Protein AF-A0A3S0TDV8-F1 (afdb_monomer)

Solvent-accessible surface area (backbone atoms only — not comparable to full-atom values): 5006 Å² total; per-residue (Å²): 108,75,47,65,54,98,86,53,75,72,38,50,55,90,74,51,52,69,67,56,34,49,53,47,41,53,52,48,60,67,44,44,87,67,39,90,44,70,68,51,37,51,51,42,50,54,50,43,50,56,35,51,53,45,44,55,50,50,53,51,49,51,54,52,49,55,51,49,50,52,52,50,52,53,52,49,52,54,50,51,34,54,76,73,68,48,84,132

Structure (mmCIF, N/CA/C/O backbone):
data_AF-A0A3S0TDV8-F1
#
_entry.id   AF-A0A3S0TDV8-F1
#
loop_
_atom_site.group_PDB
_atom_site.id
_atom_site.type_symbol
_atom_site.label_atom_id
_atom_site.label_alt_id
_atom_site.label_comp_id
_atom_site.label_asym_id
_atom_site.label_entity_id
_atom_site.label_seq_id
_atom_site.pdbx_PDB_ins_code
_atom_site.Cartn_x
_atom_site.Cartn_y
_atom_site.Cartn_z
_atom_site.occupancy
_atom_site.B_iso_or_equiv
_atom_site.auth_seq_id
_atom_site.auth_comp_id
_atom_site.auth_asym_id
_atom_site.auth_atom_id
_atom_site.pdbx_PDB_model_num
ATOM 1 N N . MET A 1 1 ? 6.083 -9.232 -3.327 1.00 85.31 1 MET A N 1
ATOM 2 C CA . MET A 1 1 ? 7.060 -8.410 -4.100 1.00 85.31 1 MET A CA 1
ATOM 3 C C . MET A 1 1 ? 7.980 -7.721 -3.099 1.00 85.31 1 MET A C 1
ATOM 5 O O . MET A 1 1 ? 7.512 -7.481 -1.997 1.00 85.31 1 MET A O 1
ATOM 9 N N . MET A 1 2 ? 9.248 -7.448 -3.432 1.00 88.69 2 MET A N 1
ATOM 10 C CA . MET A 1 2 ? 10.187 -6.788 -2.506 1.00 88.69 2 MET A CA 1
ATOM 11 C C . MET A 1 2 ? 10.392 -5.321 -2.882 1.00 88.69 2 MET A C 1
ATOM 13 O O . MET A 1 2 ? 10.505 -5.023 -4.070 1.00 88.69 2 MET A O 1
ATOM 17 N N . VAL A 1 3 ? 10.492 -4.442 -1.887 1.00 87.00 3 VAL A N 1
ATOM 18 C CA . VAL A 1 3 ? 10.838 -3.022 -2.046 1.00 87.00 3 VAL A CA 1
ATOM 19 C C . VAL A 1 3 ? 11.922 -2.623 -1.048 1.00 87.00 3 VAL A C 1
ATOM 21 O O . VAL A 1 3 ? 12.097 -3.265 -0.015 1.00 87.00 3 VAL A O 1
ATOM 24 N N . TYR A 1 4 ? 12.650 -1.556 -1.362 1.00 84.94 4 TYR A N 1
ATOM 25 C CA . TYR A 1 4 ? 13.668 -0.978 -0.483 1.00 84.94 4 TYR A CA 1
ATOM 26 C C . TYR A 1 4 ? 13.104 0.234 0.255 1.00 84.94 4 TYR A C 1
ATOM 28 O O . TYR A 1 4 ? 12.392 1.031 -0.355 1.00 84.94 4 TYR A O 1
ATOM 36 N N . ILE A 1 5 ? 13.466 0.429 1.515 1.00 83.88 5 ILE A N 1
ATOM 37 C CA . ILE A 1 5 ? 13.250 1.682 2.255 1.00 83.88 5 ILE A CA 1
ATOM 38 C C . ILE A 1 5 ? 14.635 2.247 2.553 1.00 83.88 5 ILE A C 1
ATOM 40 O O . ILE A 1 5 ? 15.493 1.478 2.953 1.00 83.88 5 ILE A O 1
ATOM 44 N N . ASP A 1 6 ? 14.870 3.531 2.274 1.00 77.62 6 ASP A N 1
ATOM 45 C CA . ASP A 1 6 ? 16.111 4.249 2.628 1.00 77.62 6 ASP A CA 1
ATOM 46 C C . ASP A 1 6 ? 17.443 3.521 2.328 1.00 77.62 6 ASP A C 1
ATOM 48 O O . ASP A 1 6 ? 18.428 3.690 3.037 1.00 77.62 6 ASP A O 1
ATOM 52 N N . ASP A 1 7 ? 17.489 2.741 1.241 1.00 68.25 7 ASP A N 1
ATOM 53 C CA . ASP A 1 7 ? 18.641 1.914 0.833 1.00 68.25 7 ASP A CA 1
ATOM 54 C C . ASP A 1 7 ? 19.065 0.825 1.854 1.00 68.25 7 ASP A C 1
ATOM 56 O O . ASP A 1 7 ? 20.178 0.299 1.779 1.00 68.25 7 ASP A O 1
ATOM 60 N N . ASP A 1 8 ? 18.157 0.441 2.756 1.00 77.19 8 ASP A N 1
ATOM 61 C CA . ASP A 1 8 ? 18.312 -0.643 3.733 1.00 77.19 8 ASP A CA 1
ATOM 62 C C . ASP A 1 8 ? 18.016 -2.039 3.133 1.00 77.19 8 ASP A C 1
ATOM 64 O O . ASP A 1 8 ? 18.017 -2.261 1.918 1.00 77.19 8 ASP A O 1
ATOM 68 N N . GLU A 1 9 ? 17.786 -3.035 3.995 1.00 81.88 9 GLU A N 1
ATOM 69 C CA . GLU A 1 9 ? 17.401 -4.383 3.588 1.00 81.88 9 GLU A CA 1
ATOM 70 C C . GLU A 1 9 ? 16.072 -4.392 2.809 1.00 81.88 9 GLU A C 1
ATOM 72 O O . GLU A 1 9 ? 15.119 -3.691 3.162 1.00 81.88 9 GLU A O 1
ATOM 77 N N . PRO A 1 10 ? 15.969 -5.211 1.745 1.00 87.88 10 PRO A N 1
ATOM 78 C CA . PRO A 1 10 ? 14.726 -5.338 1.005 1.00 87.88 10 PRO A CA 1
ATOM 79 C C . PRO A 1 10 ? 13.657 -5.965 1.903 1.00 87.88 10 PRO A C 1
ATOM 81 O O . PRO A 1 10 ? 13.881 -7.013 2.512 1.00 87.88 10 PRO A O 1
ATOM 84 N N . MET A 1 11 ? 12.461 -5.383 1.901 1.00 90.06 11 MET A N 1
ATOM 85 C CA . MET A 1 11 ? 11.307 -5.898 2.636 1.00 90.06 11 MET A CA 1
ATOM 86 C C . MET A 1 11 ? 10.183 -6.317 1.698 1.00 90.06 11 MET A C 1
ATOM 88 O O . MET A 1 11 ? 10.023 -5.780 0.600 1.00 90.06 11 MET A O 1
ATOM 92 N N . PHE A 1 12 ? 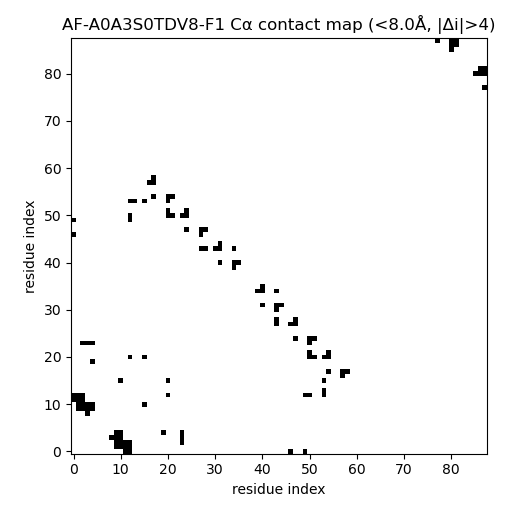9.385 -7.286 2.144 1.00 94.06 12 PHE A N 1
ATOM 93 C CA . PHE A 1 12 ? 8.156 -7.650 1.451 1.00 94.06 12 PHE A CA 1
ATOM 94 C C . PHE A 1 12 ? 7.140 -6.513 1.590 1.00 94.06 12 PHE A C 1
ATOM 96 O O . PHE A 1 12 ? 6.996 -5.937 2.665 1.00 94.06 12 PHE A O 1
ATOM 103 N N . VAL A 1 13 ? 6.410 -6.205 0.519 1.00 92.69 13 VAL A N 1
ATOM 104 C CA . VAL A 1 13 ? 5.377 -5.148 0.516 1.00 92.69 13 VAL A CA 1
ATOM 105 C C . VAL A 1 13 ? 4.331 -5.388 1.602 1.00 92.69 13 VAL A C 1
ATOM 107 O O . VAL A 1 13 ? 3.893 -4.462 2.273 1.00 92.69 13 VAL A O 1
ATOM 110 N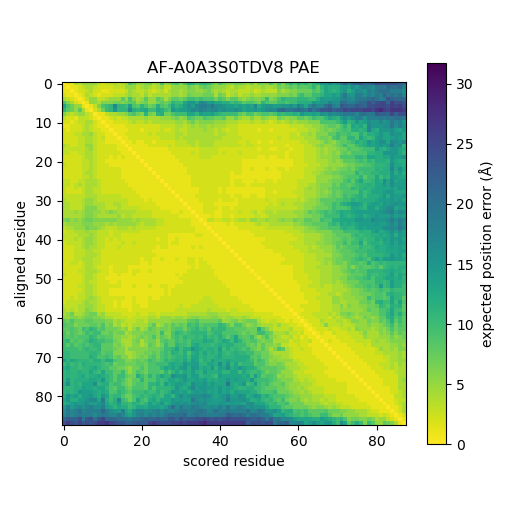 N . GLU A 1 14 ? 4.005 -6.651 1.839 1.00 91.94 14 GLU A N 1
ATOM 111 C CA . GLU A 1 14 ? 3.050 -7.112 2.841 1.00 91.94 14 GLU A CA 1
ATOM 112 C C . GLU A 1 14 ? 3.511 -6.836 4.288 1.00 91.94 14 GLU A C 1
ATOM 114 O O . GLU A 1 14 ? 2.704 -6.890 5.214 1.00 91.94 14 GLU A O 1
ATOM 119 N N . GLN A 1 15 ? 4.802 -6.547 4.493 1.00 93.81 15 GLN A N 1
ATOM 120 C CA . GLN A 1 15 ? 5.396 -6.214 5.794 1.00 93.81 15 GLN A CA 1
ATOM 121 C C . GLN A 1 15 ? 5.466 -4.704 6.050 1.00 93.81 15 GLN A C 1
ATOM 123 O O . GLN A 1 15 ? 5.855 -4.296 7.142 1.00 93.81 15 GLN A O 1
ATOM 128 N N . LEU A 1 16 ? 5.106 -3.871 5.069 1.00 93.12 16 LEU A N 1
ATOM 129 C CA . LEU A 1 16 ? 5.163 -2.420 5.211 1.00 93.12 16 LEU A CA 1
ATOM 130 C C . LEU A 1 16 ? 4.102 -1.919 6.192 1.00 93.12 16 LEU A C 1
ATOM 132 O O . LEU A 1 16 ? 2.937 -2.324 6.128 1.00 93.12 16 LEU A O 1
ATOM 136 N N . GLY A 1 17 ? 4.503 -0.971 7.041 1.00 93.00 17 GLY A N 1
ATOM 137 C CA . GLY A 1 17 ? 3.574 -0.087 7.736 1.00 93.00 17 GLY A CA 1
ATOM 138 C C . GLY A 1 17 ? 2.960 0.947 6.786 1.00 93.00 17 GLY A C 1
ATOM 139 O O . GLY A 1 17 ? 3.407 1.125 5.653 1.00 93.00 17 GLY A O 1
ATOM 140 N N . LEU A 1 18 ? 1.925 1.658 7.246 1.00 94.31 18 LEU A N 1
ATOM 141 C CA . LEU A 1 18 ? 1.185 2.606 6.403 1.00 94.31 18 LEU A CA 1
ATOM 142 C C . LEU A 1 18 ? 2.054 3.781 5.929 1.00 94.31 18 LEU A C 1
ATOM 144 O O . LEU A 1 18 ? 1.964 4.185 4.768 1.00 94.31 18 LEU A O 1
ATOM 148 N N . ASP A 1 19 ? 2.899 4.316 6.808 1.00 93.62 19 ASP A N 1
ATOM 149 C CA . ASP A 1 19 ? 3.780 5.440 6.478 1.00 93.62 19 ASP A CA 1
ATOM 150 C C . ASP A 1 19 ? 4.893 5.017 5.514 1.00 93.62 19 ASP A C 1
ATOM 152 O O . ASP A 1 19 ? 5.122 5.689 4.506 1.00 93.62 19 ASP A O 1
ATOM 156 N N . ASP A 1 20 ? 5.490 3.848 5.748 1.00 94.19 20 ASP A N 1
ATOM 157 C CA . ASP A 1 20 ? 6.491 3.249 4.864 1.00 94.19 20 ASP A CA 1
ATOM 158 C C . ASP A 1 20 ? 5.917 2.973 3.472 1.00 94.19 20 ASP A C 1
ATOM 160 O O . ASP A 1 20 ? 6.505 3.350 2.458 1.00 94.19 20 ASP A O 1
ATOM 164 N N . ALA A 1 21 ? 4.722 2.378 3.401 1.00 95.12 21 ALA A N 1
ATOM 165 C CA . ALA A 1 21 ? 4.039 2.120 2.140 1.00 95.12 21 ALA A CA 1
ATOM 166 C C . ALA A 1 21 ? 3.758 3.423 1.371 1.00 95.12 21 ALA A C 1
ATOM 168 O O . ALA A 1 21 ? 3.968 3.489 0.159 1.00 95.12 21 ALA A O 1
ATOM 169 N N . ARG A 1 22 ? 3.360 4.502 2.059 1.00 96.38 22 ARG A N 1
ATOM 170 C CA . ARG A 1 22 ? 3.173 5.828 1.441 1.00 96.38 22 ARG A CA 1
ATOM 171 C C . ARG A 1 22 ? 4.485 6.433 0.945 1.00 96.38 22 ARG A C 1
ATOM 173 O O . ARG A 1 22 ? 4.504 7.013 -0.145 1.00 96.38 22 ARG A O 1
ATOM 180 N N . ALA A 1 23 ? 5.564 6.303 1.714 1.00 94.44 23 ALA A N 1
ATOM 181 C CA . ALA A 1 23 ? 6.888 6.779 1.326 1.00 94.44 23 ALA A CA 1
ATOM 182 C C . ALA A 1 23 ? 7.390 6.048 0.070 1.00 94.44 23 ALA A C 1
ATOM 184 O O . ALA A 1 23 ? 7.769 6.695 -0.913 1.00 94.44 23 ALA A O 1
ATOM 185 N N . VAL A 1 24 ? 7.292 4.714 0.058 1.00 94.81 24 VAL A N 1
ATOM 186 C CA . VAL A 1 24 ? 7.623 3.874 -1.101 1.00 94.81 24 VAL A CA 1
ATOM 187 C C . VAL A 1 24 ? 6.766 4.261 -2.306 1.00 94.81 24 VAL A C 1
ATOM 189 O O . VAL A 1 24 ? 7.320 4.546 -3.364 1.00 94.81 24 VAL A O 1
ATOM 192 N N . LEU A 1 25 ? 5.441 4.370 -2.156 1.00 96.44 25 LEU A N 1
ATOM 193 C CA . LEU A 1 25 ? 4.541 4.755 -3.249 1.00 96.44 25 LEU A CA 1
ATOM 194 C C . LEU A 1 25 ? 4.926 6.106 -3.865 1.00 96.44 25 LEU A C 1
ATOM 196 O O . LEU A 1 25 ? 4.974 6.246 -5.089 1.00 96.44 25 LEU A O 1
ATOM 200 N N . SER A 1 26 ? 5.200 7.104 -3.021 1.00 96.44 26 SER A N 1
ATOM 201 C CA . SER A 1 26 ? 5.615 8.440 -3.458 1.00 96.44 26 SER A CA 1
ATOM 202 C C . SER A 1 26 ? 6.909 8.381 -4.272 1.00 96.44 26 SER A C 1
ATOM 204 O O . SER A 1 26 ? 6.966 8.891 -5.396 1.00 96.44 26 SER A O 1
ATOM 206 N N . ARG A 1 27 ? 7.926 7.683 -3.753 1.00 94.94 27 ARG A N 1
ATOM 207 C CA . ARG A 1 27 ? 9.215 7.504 -4.427 1.00 94.94 27 ARG A CA 1
ATOM 208 C C . ARG A 1 27 ? 9.062 6.757 -5.752 1.00 94.94 27 ARG A C 1
ATOM 210 O O . ARG A 1 27 ? 9.563 7.219 -6.772 1.00 94.94 27 ARG A O 1
ATOM 217 N N . THR A 1 28 ? 8.355 5.632 -5.770 1.00 94.69 28 THR A N 1
ATOM 218 C CA . THR A 1 28 ? 8.206 4.794 -6.969 1.00 94.69 28 THR A CA 1
ATOM 219 C C . THR A 1 28 ? 7.418 5.524 -8.062 1.00 94.69 28 THR A C 1
ATOM 221 O O . THR A 1 28 ? 7.796 5.477 -9.236 1.00 94.69 28 THR A O 1
ATOM 224 N N . ARG A 1 29 ? 6.397 6.314 -7.696 1.00 97.44 29 ARG A N 1
ATOM 225 C CA . ARG A 1 29 ? 5.719 7.234 -8.628 1.00 97.44 29 ARG A CA 1
ATOM 226 C C . ARG A 1 29 ? 6.660 8.312 -9.166 1.00 97.44 29 ARG A C 1
ATOM 228 O O . ARG A 1 29 ? 6.616 8.594 -10.363 1.00 97.44 29 ARG A O 1
ATOM 235 N N . ALA A 1 30 ? 7.520 8.884 -8.323 1.00 96.44 30 ALA A N 1
ATOM 236 C CA . ALA A 1 30 ? 8.518 9.866 -8.747 1.00 96.44 30 ALA A CA 1
ATOM 237 C C . ALA A 1 30 ? 9.579 9.267 -9.689 1.00 96.44 30 ALA A C 1
ATOM 239 O O . ALA A 1 30 ? 10.087 9.983 -10.550 1.00 96.44 30 ALA A O 1
ATOM 24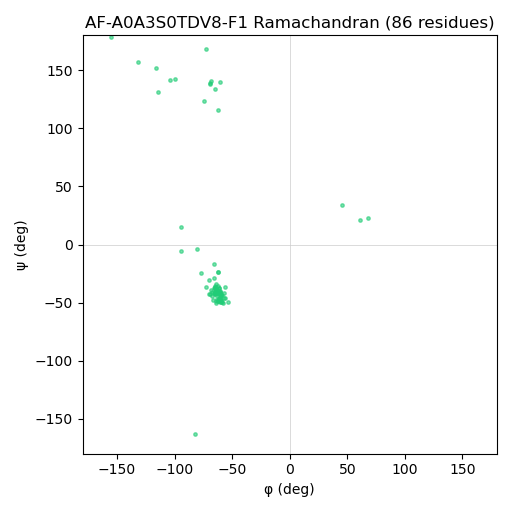0 N N . SER A 1 31 ? 9.872 7.968 -9.576 1.00 94.62 31 SER A N 1
ATOM 241 C CA . SER A 1 31 ? 10.803 7.238 -10.450 1.00 94.62 31 SER A CA 1
ATOM 242 C C . SER A 1 31 ? 10.217 6.877 -11.819 1.00 94.62 31 SER A C 1
ATOM 244 O O . SER A 1 31 ? 10.970 6.716 -12.778 1.00 94.62 31 SER A O 1
ATOM 246 N N . LEU A 1 32 ? 8.890 6.768 -11.953 1.00 95.94 32 LEU A N 1
ATOM 247 C CA . LEU A 1 32 ? 8.234 6.327 -13.192 1.00 95.94 32 LEU A CA 1
ATOM 248 C C . LEU A 1 32 ? 8.578 7.177 -14.438 1.00 95.94 32 LEU A C 1
ATOM 250 O O . LEU A 1 32 ? 8.840 6.581 -15.487 1.00 95.94 32 LEU A O 1
ATOM 254 N N . PRO A 1 33 ? 8.642 8.525 -14.377 1.00 97.25 33 PRO A N 1
ATOM 255 C CA . PRO A 1 33 ? 9.099 9.352 -15.499 1.00 97.25 33 PRO A CA 1
ATOM 256 C C . PRO A 1 33 ? 10.555 9.095 -15.912 1.00 97.25 33 PRO A C 1
ATOM 258 O O . PRO A 1 33 ? 10.918 9.347 -17.058 1.00 97.25 33 PRO A O 1
ATOM 261 N N . TRP A 1 34 ? 11.378 8.581 -14.996 1.00 96.94 34 TRP A N 1
ATOM 262 C CA . TRP A 1 34 ? 12.797 8.282 -15.204 1.00 96.94 34 TRP A CA 1
ATOM 263 C C . TRP A 1 34 ? 13.041 6.824 -15.609 1.00 96.94 34 TRP A C 1
ATOM 265 O O . TRP A 1 34 ? 14.171 6.333 -15.559 1.00 96.94 34 TRP A O 1
ATOM 275 N N . ALA A 1 35 ? 11.991 6.104 -16.014 1.00 96.94 35 ALA A N 1
ATOM 276 C CA . ALA A 1 35 ? 12.123 4.720 -16.424 1.00 96.94 35 ALA A CA 1
ATOM 277 C C . ALA A 1 35 ? 13.032 4.584 -17.660 1.00 96.94 35 ALA A C 1
ATOM 279 O O . ALA A 1 35 ? 12.690 5.033 -18.752 1.00 96.94 35 ALA A O 1
ATOM 280 N N . PHE A 1 36 ? 14.177 3.910 -17.502 1.00 95.06 36 PHE A N 1
ATOM 281 C CA . PHE A 1 36 ? 15.157 3.743 -18.583 1.00 95.06 36 PHE A CA 1
ATOM 282 C C . PHE A 1 36 ? 14.646 2.971 -19.816 1.00 95.06 36 PHE A C 1
ATOM 284 O O . PHE A 1 36 ? 15.202 3.130 -20.900 1.00 95.06 36 PHE A O 1
ATOM 291 N N . ASN A 1 37 ? 13.612 2.129 -19.681 1.00 97.12 37 ASN A N 1
ATOM 292 C CA . ASN A 1 37 ? 12.932 1.483 -20.808 1.00 97.12 37 ASN A CA 1
ATOM 293 C C . ASN A 1 37 ? 11.480 1.086 -20.462 1.00 97.12 37 ASN A C 1
ATOM 295 O O . ASN A 1 37 ? 11.008 1.270 -19.338 1.00 97.12 37 ASN A O 1
ATOM 299 N N . SER A 1 38 ? 10.761 0.519 -21.437 1.00 97.25 38 SER A N 1
ATOM 300 C CA . SER A 1 38 ? 9.364 0.095 -21.270 1.00 97.25 38 SER A CA 1
ATOM 301 C C . SER A 1 38 ? 9.188 -1.021 -20.240 1.00 97.25 38 SER A C 1
ATOM 303 O O . SER A 1 38 ? 8.231 -0.980 -19.472 1.00 97.25 38 SER A O 1
ATOM 305 N N . ALA A 1 39 ? 10.107 -1.987 -20.186 1.00 97.31 39 ALA A N 1
ATOM 306 C CA . ALA A 1 39 ? 10.064 -3.069 -19.206 1.00 97.31 39 ALA A CA 1
ATOM 307 C C . ALA A 1 39 ? 10.215 -2.533 -17.774 1.00 97.31 39 ALA A C 1
ATOM 309 O O . ALA A 1 39 ? 9.463 -2.927 -16.888 1.00 97.31 39 ALA A O 1
ATOM 310 N N . HIS A 1 40 ? 11.113 -1.571 -17.563 1.00 96.81 40 HIS A N 1
ATOM 311 C CA . HIS A 1 40 ? 11.279 -0.892 -16.284 1.00 96.81 40 HIS A CA 1
ATOM 312 C C . HIS A 1 40 ? 10.035 -0.084 -15.907 1.00 96.81 40 HIS A C 1
ATOM 314 O O . HIS A 1 40 ? 9.570 -0.172 -14.778 1.00 96.81 40 HIS A O 1
ATOM 320 N N . ALA A 1 41 ? 9.426 0.630 -16.858 1.00 97.44 41 ALA A N 1
ATOM 321 C CA . ALA A 1 41 ? 8.169 1.332 -16.606 1.00 97.44 41 ALA A CA 1
ATOM 322 C C . ALA A 1 41 ? 7.023 0.371 -16.237 1.00 97.44 41 ALA A C 1
ATOM 324 O O . ALA A 1 41 ? 6.166 0.716 -15.429 1.00 97.44 41 ALA A O 1
ATOM 325 N N . VAL A 1 42 ? 6.982 -0.828 -16.828 1.00 97.75 42 VAL A N 1
ATOM 326 C CA . VAL A 1 42 ? 6.015 -1.876 -16.460 1.00 97.75 42 VAL A CA 1
ATOM 327 C C . VAL A 1 42 ? 6.289 -2.396 -15.050 1.00 97.75 42 VAL A C 1
ATOM 329 O O . VAL A 1 42 ? 5.349 -2.500 -14.268 1.00 97.75 42 VAL A O 1
ATOM 332 N N . ALA A 1 43 ? 7.552 -2.653 -14.704 1.00 95.62 43 ALA A N 1
ATOM 333 C CA . ALA A 1 43 ? 7.935 -3.076 -13.360 1.00 95.62 43 ALA A CA 1
ATOM 334 C C . ALA A 1 43 ? 7.547 -2.029 -12.301 1.00 95.62 43 ALA A C 1
ATOM 336 O O . ALA A 1 43 ? 6.880 -2.374 -11.333 1.00 95.62 43 ALA A O 1
ATOM 337 N N . LEU A 1 44 ? 7.852 -0.747 -12.533 1.00 96.19 44 LEU A N 1
ATOM 338 C CA . LEU A 1 44 ? 7.475 0.345 -11.626 1.00 96.19 44 LEU A CA 1
ATOM 339 C C . LEU A 1 44 ? 5.955 0.484 -11.471 1.00 96.19 44 LEU A C 1
ATOM 341 O O . LEU A 1 44 ? 5.474 0.759 -10.380 1.00 96.19 44 LEU A O 1
ATOM 345 N N . ARG A 1 45 ? 5.171 0.275 -12.538 1.00 97.88 45 ARG A N 1
ATOM 346 C CA . ARG A 1 45 ? 3.699 0.284 -12.441 1.00 97.88 45 ARG A CA 1
ATOM 347 C C . ARG A 1 45 ? 3.155 -0.896 -11.643 1.00 97.88 45 ARG A C 1
ATOM 349 O O . ARG A 1 45 ? 2.205 -0.711 -10.892 1.00 97.88 45 ARG A O 1
ATOM 356 N N . ALA A 1 46 ? 3.739 -2.081 -11.808 1.00 97.12 46 ALA A N 1
ATOM 357 C CA . ALA A 1 46 ? 3.384 -3.239 -10.993 1.00 97.12 46 ALA A CA 1
ATOM 358 C C . ALA A 1 46 ? 3.735 -2.998 -9.518 1.00 97.12 46 ALA A C 1
ATOM 360 O O . ALA A 1 46 ? 2.953 -3.354 -8.640 1.00 97.12 46 ALA A O 1
ATOM 361 N N . GLU A 1 47 ? 4.865 -2.333 -9.260 1.00 95.88 47 GLU A N 1
ATOM 362 C CA . GLU A 1 47 ? 5.262 -1.954 -7.908 1.00 95.88 47 GLU A CA 1
ATOM 363 C C . GLU A 1 47 ? 4.281 -0.967 -7.274 1.00 95.88 47 GLU A C 1
ATOM 365 O O . GLU A 1 47 ? 3.795 -1.201 -6.171 1.00 95.88 47 GLU A O 1
ATOM 370 N N . ILE A 1 48 ? 3.924 0.090 -8.006 1.00 97.38 48 ILE A N 1
ATOM 371 C CA . ILE A 1 48 ? 2.912 1.067 -7.587 1.00 97.38 48 ILE A CA 1
ATOM 372 C C . ILE A 1 48 ? 1.597 0.369 -7.228 1.00 97.38 48 ILE A C 1
ATOM 374 O O . ILE A 1 48 ? 1.081 0.611 -6.142 1.00 97.38 48 ILE A O 1
ATOM 378 N N . ALA A 1 49 ? 1.094 -0.516 -8.094 1.00 98.00 49 ALA A N 1
ATOM 379 C CA . ALA A 1 49 ? -0.180 -1.198 -7.873 1.00 98.00 49 ALA A CA 1
ATOM 380 C C . ALA A 1 49 ? -0.169 -2.059 -6.598 1.00 98.00 49 ALA A C 1
ATOM 382 O O . ALA A 1 49 ? -1.075 -1.963 -5.780 1.00 98.00 49 ALA A O 1
ATOM 383 N N . ALA A 1 50 ? 0.880 -2.852 -6.377 1.00 97.19 50 ALA A N 1
ATOM 384 C CA . ALA A 1 50 ? 0.942 -3.694 -5.184 1.00 97.19 50 ALA A CA 1
ATOM 385 C C . ALA A 1 50 ? 1.135 -2.888 -3.884 1.00 97.19 50 ALA A C 1
ATOM 387 O O . ALA A 1 50 ? 0.639 -3.298 -2.837 1.00 97.19 50 ALA A O 1
ATOM 388 N N . VAL A 1 51 ? 1.813 -1.735 -3.927 1.00 97.12 51 VAL A N 1
ATOM 389 C CA . VAL A 1 51 ? 1.898 -0.842 -2.758 1.00 97.12 51 VAL A CA 1
ATOM 390 C C . VAL A 1 51 ? 0.562 -0.128 -2.503 1.00 97.12 51 VAL A C 1
ATOM 392 O O . VAL A 1 51 ? 0.182 0.048 -1.348 1.00 97.12 51 VAL A O 1
ATOM 395 N N . GLU A 1 52 ? -0.177 0.252 -3.549 1.00 98.12 52 GLU A N 1
ATOM 396 C CA . GLU A 1 52 ? -1.539 0.796 -3.424 1.00 98.12 52 GLU A CA 1
ATOM 397 C C . GLU A 1 52 ? -2.495 -0.209 -2.767 1.00 98.12 52 GLU A C 1
ATOM 399 O O . GLU A 1 52 ? -3.193 0.160 -1.822 1.00 98.12 52 GLU A O 1
ATOM 404 N N . ASP A 1 53 ? -2.461 -1.474 -3.193 1.00 97.62 53 ASP A N 1
ATOM 405 C CA . ASP A 1 53 ? -3.265 -2.551 -2.601 1.00 97.62 53 ASP A CA 1
ATOM 406 C C . ASP A 1 53 ? -2.939 -2.752 -1.109 1.00 97.62 53 ASP A C 1
ATOM 408 O O . ASP A 1 53 ? -3.837 -2.912 -0.280 1.00 97.62 53 ASP A O 1
ATOM 412 N N . GLN A 1 54 ? -1.655 -2.694 -0.737 1.00 97.06 54 GLN A N 1
ATOM 413 C CA . GLN A 1 54 ? -1.238 -2.791 0.665 1.00 97.06 54 GLN A CA 1
ATOM 414 C C . GLN A 1 54 ? -1.748 -1.611 1.500 1.00 97.06 54 GLN A C 1
ATOM 416 O O . GLN A 1 54 ? -2.186 -1.802 2.635 1.00 97.06 54 GLN A O 1
ATOM 421 N N . ILE A 1 55 ? -1.700 -0.390 0.960 1.00 97.25 55 ILE A N 1
ATOM 422 C CA . ILE A 1 55 ? -2.221 0.799 1.646 1.00 97.25 55 ILE A CA 1
ATOM 423 C C . ILE A 1 55 ? -3.724 0.651 1.896 1.00 97.25 55 ILE A C 1
ATOM 425 O O . ILE A 1 55 ? -4.165 0.878 3.023 1.00 97.25 55 ILE A O 1
ATOM 429 N N . ASP A 1 56 ? -4.494 0.241 0.887 1.00 97.50 56 ASP A N 1
ATOM 430 C CA . ASP A 1 56 ? -5.942 0.036 1.017 1.00 97.50 56 ASP A CA 1
ATOM 431 C C . ASP A 1 56 ? -6.272 -1.016 2.088 1.00 97.50 56 ASP A C 1
ATOM 433 O O . ASP A 1 56 ? -7.122 -0.806 2.966 1.00 97.50 56 ASP A O 1
ATOM 437 N N . TRP A 1 57 ? -5.520 -2.121 2.094 1.00 96.38 57 TRP A N 1
ATOM 438 C CA . TRP A 1 57 ? -5.654 -3.151 3.117 1.00 96.38 57 TRP A CA 1
ATOM 439 C C . TRP A 1 57 ? -5.358 -2.612 4.524 1.00 96.38 57 TRP A C 1
ATOM 441 O O . TRP A 1 57 ? -6.173 -2.804 5.431 1.00 96.38 57 TRP A O 1
ATOM 451 N N . LEU A 1 58 ? -4.241 -1.901 4.716 1.00 95.25 58 LEU A N 1
ATOM 452 C CA . LEU A 1 58 ? -3.850 -1.329 6.012 1.00 95.25 58 LEU A CA 1
ATOM 453 C C . LEU A 1 58 ? -4.888 -0.331 6.540 1.00 95.25 58 LEU A C 1
ATOM 455 O O . LEU A 1 58 ? -5.247 -0.379 7.716 1.00 95.25 58 LEU A O 1
ATOM 459 N N . GLN A 1 59 ? -5.417 0.534 5.673 1.00 94.31 59 GLN A N 1
ATOM 460 C CA . GLN A 1 59 ? -6.460 1.497 6.039 1.00 94.31 59 GLN A CA 1
ATOM 461 C C . GLN A 1 59 ? -7.763 0.797 6.445 1.00 94.31 59 GLN A C 1
ATOM 463 O O . GLN A 1 59 ? -8.430 1.206 7.400 1.00 94.31 59 GLN A O 1
ATOM 468 N N . THR A 1 60 ? -8.106 -0.299 5.767 1.00 93.44 60 THR A N 1
ATOM 469 C CA . THR A 1 60 ? -9.252 -1.135 6.138 1.00 93.44 60 THR A CA 1
ATOM 470 C C . THR A 1 60 ? -9.045 -1.795 7.505 1.00 93.44 60 THR A C 1
ATOM 472 O O . THR A 1 60 ? -9.973 -1.821 8.317 1.00 93.44 60 THR A O 1
ATOM 475 N N . GLN A 1 61 ? -7.835 -2.288 7.800 1.00 91.00 61 GLN A N 1
ATOM 476 C CA . GLN A 1 61 ? -7.513 -2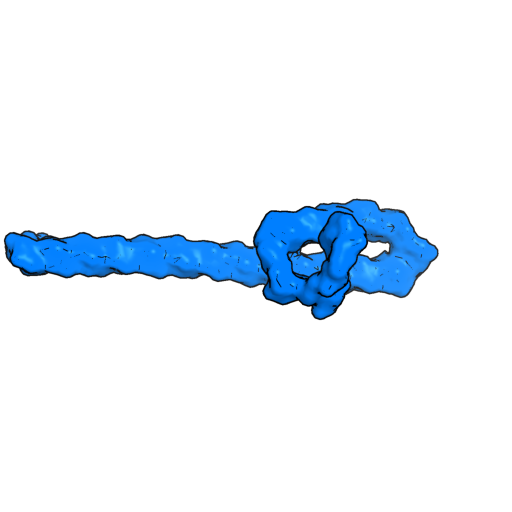.867 9.111 1.00 91.00 61 GLN A CA 1
ATOM 477 C C . GLN A 1 61 ? -7.600 -1.836 10.241 1.00 91.00 61 GLN A C 1
ATOM 479 O O . GLN A 1 61 ? -8.173 -2.133 11.292 1.00 91.00 61 GLN A O 1
ATOM 484 N N . GLU A 1 62 ? -7.086 -0.623 10.028 1.00 88.50 62 GLU A N 1
ATOM 485 C CA . GLU A 1 62 ? -7.169 0.470 11.002 1.00 88.50 62 GLU A CA 1
ATOM 486 C C . GLU A 1 62 ? -8.633 0.821 11.312 1.00 88.50 62 GLU A C 1
ATOM 488 O O . GLU A 1 62 ? -9.047 0.824 12.474 1.00 88.50 62 GLU A O 1
ATOM 493 N N . CYS A 1 63 ? -9.458 0.998 10.276 1.00 85.00 63 CYS A N 1
ATOM 494 C CA . CYS A 1 63 ? -10.889 1.269 10.423 1.00 85.00 63 CYS A CA 1
ATOM 495 C C . CYS A 1 63 ? -11.628 0.137 11.163 1.00 85.00 63 CYS A C 1
ATOM 497 O O . CYS A 1 63 ? -12.450 0.386 12.053 1.00 85.00 63 CYS A O 1
ATOM 499 N N . ALA A 1 64 ? -11.306 -1.121 10.849 1.00 86.88 64 ALA A N 1
ATOM 500 C CA . ALA A 1 64 ? -11.878 -2.277 11.531 1.00 86.88 64 ALA A CA 1
ATOM 501 C C . ALA A 1 64 ? -11.467 -2.336 13.012 1.00 86.88 64 ALA A C 1
ATOM 503 O O . ALA A 1 64 ? -12.281 -2.705 13.861 1.00 86.88 64 ALA A O 1
ATOM 504 N N . SER A 1 65 ? -10.228 -1.954 13.336 1.00 86.75 65 SER A N 1
ATOM 505 C CA . SER A 1 65 ? -9.742 -1.879 14.716 1.00 86.75 65 SER A CA 1
ATOM 506 C C . SER A 1 65 ? -10.496 -0.825 15.522 1.00 86.75 65 SER A C 1
ATOM 508 O O . SER A 1 65 ? -11.045 -1.153 16.572 1.00 86.75 65 SER A O 1
ATOM 510 N N . VAL A 1 66 ? -10.612 0.398 14.993 1.00 87.69 66 VAL A N 1
ATOM 511 C CA . VAL A 1 66 ? -11.361 1.495 15.634 1.00 87.69 66 VAL A CA 1
ATOM 512 C C . VAL A 1 66 ? -12.824 1.105 15.850 1.00 87.69 66 VAL A C 1
ATOM 514 O O . VAL A 1 66 ? -13.383 1.320 16.923 1.00 87.69 66 VAL A O 1
ATOM 517 N N . THR A 1 67 ? -13.450 0.478 14.852 1.00 89.75 67 THR A N 1
ATOM 518 C CA . THR A 1 67 ? -14.838 0.007 14.963 1.00 89.75 67 THR A CA 1
ATOM 519 C C . THR A 1 67 ? -14.995 -1.035 16.072 1.00 89.75 67 THR A C 1
ATOM 521 O O . THR A 1 67 ? -15.949 -0.982 16.848 1.00 89.75 67 THR A O 1
ATOM 524 N N . ARG A 1 68 ? -14.053 -1.980 16.172 1.00 90.44 68 ARG A N 1
ATOM 525 C CA . ARG A 1 68 ? -14.061 -3.016 17.212 1.00 90.44 68 ARG A CA 1
ATOM 526 C C . ARG A 1 68 ? -13.877 -2.421 18.605 1.00 90.44 68 ARG A C 1
ATOM 528 O O . ARG A 1 68 ? -14.566 -2.847 19.524 1.00 90.44 68 A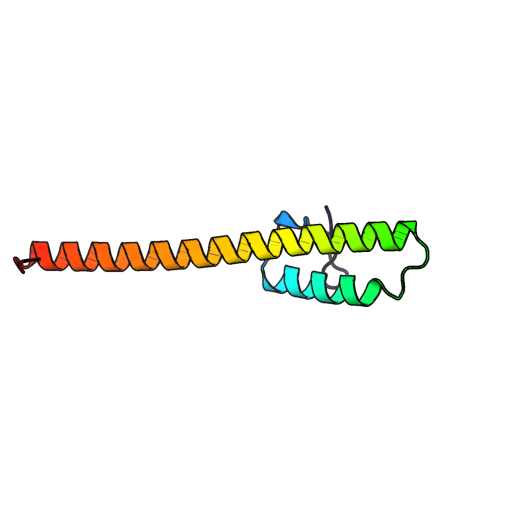RG A O 1
ATOM 535 N N . GLU A 1 69 ? -12.980 -1.451 18.751 1.00 93.00 69 GLU A N 1
ATOM 536 C CA . GLU A 1 69 ? -12.753 -0.743 20.013 1.00 93.00 69 GLU A CA 1
ATOM 537 C C . GLU A 1 69 ? -14.020 -0.013 20.468 1.0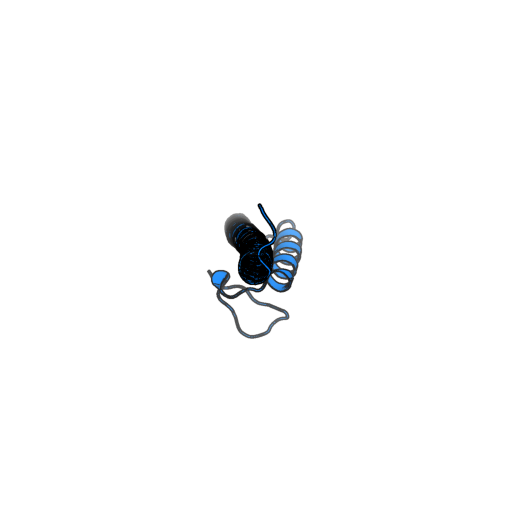0 93.00 69 GLU A C 1
ATOM 539 O O . GLU A 1 69 ? -14.481 -0.224 21.585 1.00 93.00 69 GLU A O 1
ATOM 544 N N . ARG A 1 70 ? -14.679 0.720 19.564 1.00 90.38 70 ARG A N 1
ATOM 545 C CA . ARG A 1 70 ? -15.958 1.387 19.857 1.00 90.38 70 ARG A CA 1
ATOM 546 C C . ARG A 1 70 ? -17.068 0.416 20.241 1.00 90.38 70 ARG A C 1
ATOM 548 O O . ARG A 1 70 ? -17.838 0.690 21.156 1.00 90.38 70 ARG A O 1
ATOM 555 N N . ALA A 1 71 ? -17.154 -0.728 19.564 1.00 91.81 71 ALA A N 1
ATOM 556 C CA . ALA A 1 71 ? -18.112 -1.766 19.929 1.00 91.81 71 ALA A CA 1
ATOM 557 C C . ALA A 1 71 ? -17.818 -2.356 21.319 1.00 91.81 71 ALA A C 1
ATOM 559 O O . ALA A 1 71 ? -18.755 -2.659 22.055 1.00 91.81 71 ALA A O 1
ATOM 560 N N . ALA A 1 72 ? -16.541 -2.501 21.688 1.00 93.75 72 ALA A N 1
ATOM 561 C CA . ALA A 1 72 ? -16.136 -2.979 23.006 1.00 93.75 72 ALA A CA 1
ATOM 562 C C . ALA A 1 72 ? -16.450 -1.960 24.115 1.00 93.75 72 ALA A C 1
ATOM 564 O O . ALA A 1 72 ? -16.971 -2.360 25.152 1.00 93.75 72 ALA A O 1
ATOM 565 N N . GLU A 1 73 ? -16.201 -0.667 23.882 1.00 95.19 73 GLU A N 1
ATOM 566 C CA . GLU A 1 73 ? -16.597 0.421 24.791 1.00 95.19 73 GLU A CA 1
ATOM 567 C C . GLU A 1 73 ? -18.113 0.419 25.018 1.00 95.19 73 GLU A C 1
ATOM 569 O O . GLU A 1 73 ? -18.572 0.350 26.153 1.00 95.19 73 GLU A O 1
ATOM 574 N N . MET A 1 74 ? -18.901 0.375 23.941 1.00 92.81 74 MET A N 1
ATOM 575 C CA . MET A 1 74 ? -20.363 0.349 24.041 1.00 92.81 74 MET A CA 1
ATOM 576 C C . MET A 1 74 ? -20.877 -0.908 24.758 1.00 92.81 74 MET A C 1
ATOM 578 O O . MET A 1 74 ? -21.823 -0.840 25.538 1.00 92.81 74 MET A O 1
ATOM 582 N N . ALA A 1 75 ? -20.268 -2.071 24.508 1.00 93.00 75 ALA A N 1
ATOM 583 C CA . ALA A 1 75 ? -20.620 -3.301 25.212 1.00 93.00 75 ALA A CA 1
ATOM 584 C C . ALA A 1 75 ? -20.289 -3.221 26.711 1.00 93.00 75 ALA A C 1
ATOM 586 O O . ALA A 1 75 ? -21.029 -3.770 27.527 1.00 93.00 75 ALA A O 1
ATOM 587 N N . TYR A 1 76 ? -19.197 -2.541 27.069 1.00 93.69 76 TYR A N 1
ATOM 588 C CA . TYR A 1 76 ? -18.829 -2.295 28.457 1.00 93.69 76 TYR A CA 1
ATOM 589 C C . TYR A 1 76 ? -19.828 -1.361 29.143 1.00 93.69 76 TYR A C 1
ATOM 591 O O . TYR A 1 76 ? -20.325 -1.713 30.210 1.00 93.69 76 TYR A O 1
ATOM 599 N N . ASP A 1 77 ? -20.189 -0.244 28.510 1.00 93.31 77 ASP A N 1
ATOM 600 C CA . ASP A 1 77 ? -21.181 0.699 29.042 1.00 93.31 77 ASP A CA 1
ATOM 601 C C . ASP A 1 77 ? -22.526 0.001 29.301 1.00 93.31 77 ASP A C 1
ATOM 603 O O . ASP A 1 77 ? -23.073 0.089 30.398 1.00 93.31 77 ASP A O 1
ATOM 607 N N . LEU A 1 78 ? -23.005 -0.803 28.343 1.00 91.62 78 LEU A N 1
ATOM 608 C CA . LEU A 1 78 ? -24.233 -1.594 28.500 1.00 91.62 78 LEU A CA 1
ATOM 609 C C . LEU A 1 78 ? -24.150 -2.608 29.650 1.00 91.62 78 LEU A C 1
ATOM 611 O O . LEU A 1 78 ? -25.141 -2.852 30.341 1.00 91.62 78 LEU A O 1
ATOM 615 N N . TRP A 1 79 ? -22.987 -3.232 29.849 1.00 93.00 79 TRP A N 1
ATOM 616 C CA . TRP A 1 79 ? -22.777 -4.151 30.965 1.00 93.00 79 TRP A CA 1
ATOM 617 C C . TRP A 1 79 ? -22.792 -3.417 32.312 1.00 93.00 79 TRP A C 1
ATOM 619 O O . TRP A 1 79 ? -23.408 -3.910 33.258 1.00 93.00 79 TRP A O 1
ATOM 629 N N . VAL A 1 80 ? -22.173 -2.234 32.389 1.00 94.19 80 VAL A N 1
ATOM 630 C CA . VAL A 1 80 ? -22.189 -1.378 33.586 1.00 94.19 80 VAL A CA 1
ATOM 631 C C . VAL A 1 80 ? -23.611 -0.920 33.911 1.00 94.19 80 VAL A C 1
ATOM 633 O O . VAL A 1 80 ? -24.041 -1.052 35.056 1.00 94.19 80 VAL A O 1
ATOM 636 N N . ASP A 1 81 ? -24.365 -0.444 32.921 1.00 93.44 81 ASP A N 1
ATOM 637 C CA . ASP A 1 81 ? -25.757 -0.022 33.101 1.00 93.44 81 ASP A CA 1
ATOM 638 C C . ASP A 1 81 ? -26.630 -1.174 33.612 1.00 93.44 81 ASP A C 1
ATOM 640 O O . ASP A 1 81 ? -27.398 -1.005 34.565 1.00 93.44 81 ASP A O 1
ATOM 644 N N . HIS A 1 82 ? -26.454 -2.374 33.049 1.00 88.69 82 HIS A N 1
ATOM 645 C CA . HIS A 1 82 ? -27.133 -3.575 33.525 1.00 88.69 82 HIS A CA 1
ATOM 646 C C . HIS A 1 82 ? -26.778 -3.908 34.987 1.00 88.69 82 HIS A C 1
ATOM 648 O O . HIS A 1 82 ? -27.676 -4.213 35.772 1.00 88.69 82 HIS A O 1
ATOM 654 N N . ASP A 1 83 ? -25.497 -3.857 35.373 1.00 94.19 83 ASP A N 1
ATOM 655 C CA . ASP A 1 83 ? -25.050 -4.131 36.751 1.00 94.19 83 ASP A CA 1
ATOM 656 C C . ASP A 1 83 ? -25.606 -3.108 37.760 1.00 94.19 83 ASP A C 1
ATOM 658 O O . ASP A 1 83 ? -25.982 -3.456 38.880 1.00 94.19 83 ASP A O 1
ATOM 662 N N . LEU A 1 84 ? -25.757 -1.851 37.333 1.00 94.25 84 LEU A N 1
ATOM 663 C CA . LEU A 1 84 ? -26.356 -0.772 38.123 1.00 94.25 84 LEU A CA 1
ATOM 664 C C . LEU A 1 84 ? -27.896 -0.782 38.120 1.00 94.25 84 LEU A C 1
ATOM 666 O O . LEU A 1 84 ? -28.515 0.032 38.811 1.00 94.25 84 LEU A O 1
ATOM 670 N N . GLY A 1 85 ? -28.527 -1.690 37.370 1.00 91.25 85 GLY A N 1
ATOM 671 C CA . GLY A 1 85 ? -29.983 -1.768 37.234 1.00 91.25 85 GLY A CA 1
ATOM 672 C C . GLY A 1 85 ? -30.594 -0.584 36.477 1.00 91.25 85 GLY A C 1
ATOM 673 O O . GLY A 1 85 ? -31.776 -0.283 36.663 1.00 91.25 85 GLY A O 1
ATOM 674 N N . VAL A 1 86 ? -29.802 0.099 35.648 1.00 88.38 86 VAL A N 1
ATOM 675 C CA . VAL A 1 86 ? -30.271 1.160 34.755 1.00 88.38 86 VAL A CA 1
ATOM 676 C C . VAL A 1 86 ? -31.021 0.497 33.590 1.00 88.38 86 VAL A C 1
ATOM 678 O O . VAL A 1 86 ? -30.476 -0.391 32.934 1.00 88.38 86 VAL A O 1
ATOM 681 N N . PRO A 1 87 ? -32.292 0.854 33.338 1.00 77.44 87 PRO A N 1
ATOM 682 C CA . PRO A 1 87 ? -33.028 0.308 32.205 1.00 77.44 87 PRO A CA 1
ATOM 683 C C . PRO A 1 87 ? -32.451 0.819 30.876 1.00 77.44 87 PRO A C 1
ATOM 685 O O . PRO A 1 87 ? -32.090 1.991 30.776 1.00 77.44 87 PRO A O 1
ATOM 688 N N . ALA A 1 88 ? -32.392 -0.082 29.888 1.00 68.19 88 ALA A N 1
ATOM 689 C CA . ALA A 1 88 ? -31.883 0.159 28.534 1.00 68.19 88 ALA A CA 1
ATOM 690 C C . ALA A 1 88 ? -32.722 1.153 27.713 1.00 68.19 88 ALA A C 1
ATOM 69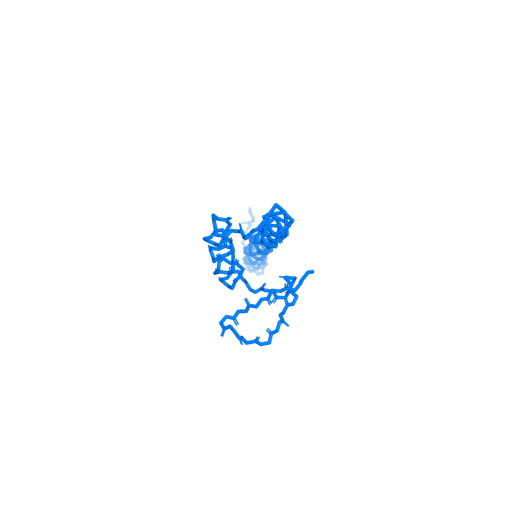2 O O . ALA A 1 88 ? -33.957 1.221 27.934 1.00 68.19 88 ALA A O 1
#

Foldseek 3Di:
DWDDDPNDDIDDLLPDDLVRLVVRLVVLVVCLVVQPDPVSNVVSVVVNVSSVVSNVVNVVVVVVVVVVVVVVVVVVVVVVCVVVVNDD

Radius of gyration: 21.23 Å; Cα contacts (8 Å, |Δi|>4): 62; chains: 1; bounding box: 52×18×59 Å

pLDDT: mean 92.36, std 5.98, range [68.19, 98.12]

Nearest PDB structures (foldseek):
  6f5d-assembly1_H  TM=8.404E-01  e=7.541E-0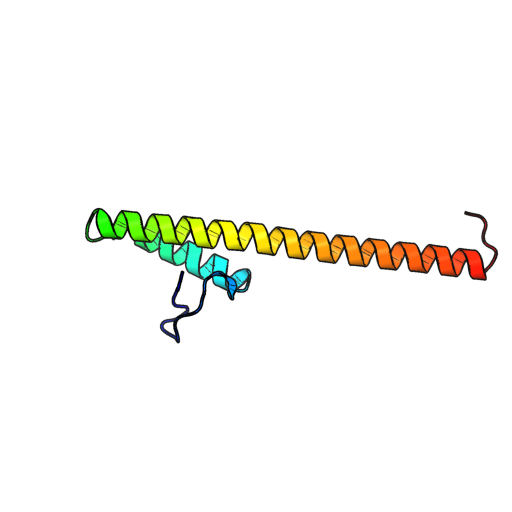2  Trypanosoma brucei brucei
  8ap6-assembly1_H1  TM=8.582E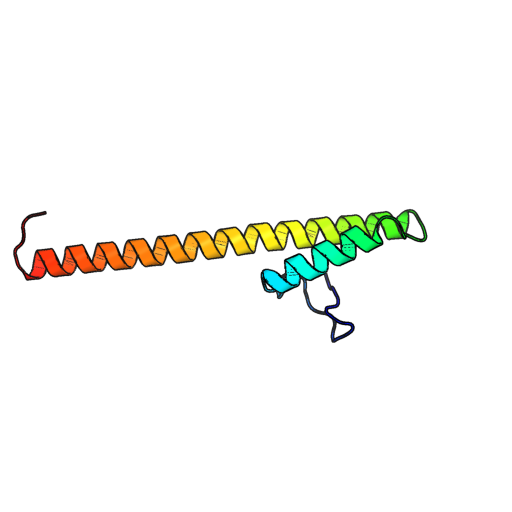-01  e=9.736E-02  Trypanosoma brucei brucei
  4wpe-assembly1_A-2  TM=8.401E-01  e=2.528E+00  Saccharomyces cerevisiae S288C
  7rj5-assembly1_D  TM=5.509E-01  e=3.263E+00  Escherichia coli
  5n5f-assembly1_B  TM=7.099E-01  e=8.504E+00  Haliangium ochraceum

Mean predicted aligned error: 6.31 Å

Secondary structure (DSSP, 8-state):
-EE-STTSS-EEGGG--HHHHHHHHHHHHHHGGG-SSHHHHHHHHHHHHHHHHHHHHHHHHHHHHHHHHHHHHHHHHHHHHHHTT---

Sequence (88 aa):
MMVYIDDDEPMFVEQLGLDDARAVLSRTRASLPWAFNSAHAVALRAEIAAVEDQIDWLQTQECASVTRERAAEMAYDLWVDHDLGVPA